Protein AF-A0A286TWX8-F1 (afdb_monomer)

Solvent-accessible surface area (backbone atoms only — not comparable to full-atom values): 9015 Å² total; per-residue (Å²): 111,67,69,62,52,49,56,39,48,75,73,70,46,86,42,77,45,70,42,40,63,87,79,59,63,75,88,72,56,69,87,83,50,74,38,77,47,78,31,89,33,70,66,54,28,54,51,50,51,57,72,76,42,76,55,46,77,43,61,89,66,58,69,68,49,57,51,54,50,52,50,52,51,48,37,41,70,72,56,78,46,68,58,46,38,31,40,46,31,50,94,60,69,44,54,68,57,51,54,50,51,55,48,35,34,73,72,64,78,36,56,66,80,64,58,70,54,55,44,73,33,62,46,70,68,64,42,49,55,50,49,77,70,55,72,63,74,91,60,81,86,79,78,80,90,82,80,126

Organism: NCBI:txid1284222

Structure (mmCIF, N/CA/C/O backbone):
data_AF-A0A286TWX8-F1
#
_entry.id   AF-A0A286TWX8-F1
#
loop_
_atom_site.group_PDB
_atom_site.id
_atom_site.type_symbol
_atom_site.label_atom_id
_atom_site.label_alt_id
_atom_site.label_comp_id
_atom_site.label_asym_id
_atom_site.label_entity_id
_atom_site.label_seq_id
_atom_site.pdbx_PDB_ins_code
_atom_site.Cartn_x
_atom_site.Cartn_y
_atom_site.Cartn_z
_atom_site.occupancy
_atom_site.B_iso_or_equiv
_atom_site.auth_seq_id
_atom_site.auth_comp_id
_atom_site.auth_asym_id
_atom_site.auth_atom_id
_atom_site.pdbx_PDB_model_num
ATOM 1 N N . MET A 1 1 ? -10.955 5.864 3.531 1.00 83.62 1 MET A N 1
ATOM 2 C CA . MET A 1 1 ? -10.675 5.072 4.751 1.00 83.62 1 MET A CA 1
ATOM 3 C C . MET A 1 1 ? -11.958 4.509 5.351 1.00 83.62 1 MET A C 1
ATOM 5 O O . MET A 1 1 ? -12.082 3.297 5.342 1.00 83.62 1 MET A O 1
ATOM 9 N N . GLY A 1 2 ? -12.912 5.340 5.802 1.00 89.19 2 GLY A N 1
ATOM 10 C CA . GLY A 1 2 ? -14.172 4.864 6.404 1.00 89.19 2 GLY A CA 1
ATOM 11 C C . GLY A 1 2 ? -14.984 3.912 5.518 1.00 89.19 2 GLY A C 1
ATOM 12 O O . GLY A 1 2 ? -15.341 2.842 5.979 1.00 89.19 2 GLY A O 1
ATOM 13 N N . GLU A 1 3 ? -15.165 4.243 4.235 1.00 92.38 3 GLU A N 1
ATOM 14 C CA . GLU A 1 3 ? -15.907 3.397 3.278 1.00 92.38 3 GLU A CA 1
ATOM 15 C C . GLU A 1 3 ? -15.396 1.950 3.208 1.00 92.38 3 GLU A C 1
ATOM 17 O O . GLU A 1 3 ? -16.177 1.012 3.289 1.00 92.38 3 GLU A O 1
ATOM 22 N N . LEU A 1 4 ? -14.073 1.755 3.117 1.00 93.44 4 LEU A N 1
ATOM 23 C CA . LEU A 1 4 ? -13.484 0.414 3.060 1.00 93.44 4 LEU A CA 1
ATOM 24 C C . LEU A 1 4 ? -13.685 -0.344 4.379 1.00 93.44 4 LEU A C 1
ATOM 26 O O . LEU A 1 4 ? -13.991 -1.529 4.359 1.00 93.44 4 LEU A O 1
ATOM 30 N N . ALA A 1 5 ? -13.525 0.336 5.518 1.00 93.56 5 ALA A N 1
ATOM 31 C CA . ALA A 1 5 ? -13.741 -0.279 6.824 1.00 93.56 5 ALA A CA 1
ATOM 32 C C . ALA A 1 5 ? -15.207 -0.703 7.012 1.00 93.56 5 ALA A C 1
ATOM 34 O O . ALA A 1 5 ? -15.452 -1.832 7.424 1.00 93.56 5 ALA A O 1
ATOM 35 N N . ASN A 1 6 ? -16.159 0.163 6.649 1.00 93.00 6 ASN A N 1
ATOM 36 C CA . ASN A 1 6 ? -17.591 -0.137 6.694 1.00 93.00 6 ASN A CA 1
ATOM 37 C C . ASN A 1 6 ? -17.929 -1.348 5.826 1.00 93.00 6 ASN A C 1
ATOM 39 O O . ASN A 1 6 ? -18.515 -2.294 6.333 1.00 93.00 6 ASN A O 1
ATOM 43 N N . ALA A 1 7 ? -17.498 -1.351 4.560 1.00 95.38 7 ALA A N 1
ATOM 44 C CA . ALA A 1 7 ? -17.790 -2.443 3.636 1.00 95.38 7 ALA A CA 1
ATOM 45 C C . ALA A 1 7 ? -17.265 -3.795 4.151 1.00 95.38 7 ALA A C 1
ATOM 47 O O . ALA A 1 7 ? -17.953 -4.805 4.051 1.00 95.38 7 ALA A O 1
ATOM 48 N N . ILE A 1 8 ? -16.070 -3.822 4.757 1.00 95.56 8 ILE A N 1
ATOM 49 C CA . ILE A 1 8 ? -15.529 -5.048 5.363 1.00 95.56 8 ILE A CA 1
ATOM 50 C C . ILE A 1 8 ? -16.394 -5.502 6.546 1.00 95.56 8 ILE A C 1
ATOM 52 O O . ILE A 1 8 ? -16.695 -6.687 6.653 1.00 95.56 8 ILE A O 1
ATOM 56 N N . LEU A 1 9 ? -16.788 -4.582 7.432 1.00 94.50 9 LEU A N 1
ATOM 57 C CA . LEU A 1 9 ? -17.604 -4.899 8.610 1.00 94.50 9 LEU A CA 1
ATOM 58 C C . LEU A 1 9 ? -19.024 -5.348 8.232 1.00 94.50 9 LEU A C 1
ATOM 60 O O . LEU A 1 9 ? -19.557 -6.266 8.853 1.00 94.50 9 LEU A O 1
ATOM 64 N N . GLU A 1 10 ? -19.628 -4.727 7.217 1.00 95.88 10 GLU A N 1
ATOM 65 C CA . GLU A 1 10 ? -20.956 -5.074 6.690 1.00 95.88 10 GLU A CA 1
ATOM 66 C C . GLU A 1 10 ? -20.991 -6.498 6.118 1.00 95.88 10 GLU A C 1
ATOM 68 O O . GLU A 1 10 ? -21.965 -7.219 6.328 1.00 95.88 10 GLU A O 1
ATOM 73 N N . GLU A 1 11 ? -19.895 -6.938 5.497 1.00 96.69 11 GLU A N 1
ATOM 74 C CA . GLU A 1 11 ? -19.707 -8.314 5.013 1.00 96.69 11 GLU A CA 1
ATOM 75 C C . GLU A 1 11 ? -19.223 -9.286 6.115 1.00 96.69 11 GLU A C 1
ATOM 77 O O . GLU A 1 11 ? -18.878 -10.438 5.844 1.00 96.69 11 GLU A O 1
ATOM 82 N N . GLY A 1 12 ? -19.185 -8.849 7.381 1.00 96.19 12 GLY A N 1
ATOM 83 C CA . GLY A 1 12 ? -18.803 -9.676 8.534 1.00 96.19 12 GLY A CA 1
ATOM 84 C C . GLY A 1 12 ? -17.298 -9.931 8.678 1.00 96.19 12 GLY A C 1
ATOM 85 O O . GLY A 1 12 ? -16.890 -10.808 9.444 1.00 96.19 12 GLY A O 1
ATOM 86 N N . GLY A 1 13 ? -16.467 -9.185 7.950 1.00 96.00 13 GLY A N 1
ATOM 87 C CA . GLY A 1 13 ? -15.014 -9.208 8.077 1.00 96.00 13 GLY A CA 1
ATOM 88 C C . GLY A 1 13 ? -14.507 -8.453 9.310 1.00 96.00 13 GLY A C 1
ATOM 89 O O . GLY A 1 13 ? -15.235 -7.716 9.974 1.00 96.00 13 GLY A O 1
ATOM 90 N N . ASN A 1 14 ? -13.216 -8.620 9.608 1.00 96.75 14 ASN A N 1
ATOM 91 C CA . ASN A 1 14 ? -12.564 -7.956 10.737 1.00 96.75 14 ASN A CA 1
ATOM 92 C C . ASN A 1 14 ? -11.710 -6.773 10.271 1.00 96.75 14 ASN A C 1
ATOM 94 O O . ASN A 1 14 ? -10.966 -6.890 9.297 1.00 96.75 14 ASN A O 1
ATOM 98 N N . VAL A 1 15 ? -11.755 -5.663 11.010 1.00 96.56 15 VAL A N 1
ATOM 99 C CA . VAL A 1 15 ? -10.949 -4.467 10.729 1.00 96.56 15 VAL A CA 1
ATOM 100 C C . VAL A 1 15 ? -10.170 -4.045 11.970 1.00 96.56 15 VAL A C 1
ATOM 102 O O . VAL A 1 15 ? -10.753 -3.732 13.010 1.00 96.56 15 VAL A O 1
ATOM 105 N N . ILE A 1 16 ? -8.844 -3.990 11.834 1.00 96.38 16 ILE A N 1
ATOM 106 C CA . ILE A 1 16 ? -7.930 -3.462 12.851 1.00 96.38 16 ILE A CA 1
ATOM 107 C C . ILE A 1 16 ? -7.476 -2.065 12.418 1.00 96.38 16 ILE A C 1
ATOM 109 O O . ILE A 1 16 ? -6.779 -1.910 11.415 1.00 96.38 16 ILE A O 1
ATOM 113 N N . GLY A 1 17 ? -7.854 -1.036 13.173 1.00 94.00 17 GLY A N 1
ATOM 114 C CA . GLY A 1 17 ? -7.349 0.324 12.990 1.00 94.00 17 GLY A CA 1
ATOM 115 C C . GLY A 1 17 ? -6.100 0.583 13.830 1.00 94.00 17 GLY A C 1
ATOM 116 O O . GLY A 1 17 ? -6.026 0.155 14.978 1.00 94.00 17 GLY A O 1
ATOM 117 N N . VAL A 1 18 ? -5.137 1.339 13.298 1.00 94.38 18 VAL A N 1
ATOM 118 C CA . VAL A 1 18 ? -3.972 1.829 14.055 1.00 94.38 18 VAL A CA 1
ATOM 119 C C . VAL A 1 18 ? -3.891 3.348 13.938 1.00 94.38 18 VAL A C 1
ATOM 121 O O . VAL A 1 18 ? -3.885 3.887 12.826 1.00 94.38 18 VAL A O 1
ATOM 124 N N . ILE A 1 19 ? -3.821 4.049 15.072 1.00 91.94 19 ILE A N 1
ATOM 125 C CA . ILE A 1 19 ? -3.887 5.515 15.123 1.00 91.94 19 ILE A CA 1
ATOM 126 C C . ILE A 1 19 ? -2.875 6.106 16.118 1.00 91.94 19 ILE A C 1
ATOM 128 O O . ILE A 1 19 ? -2.684 5.546 17.197 1.00 91.94 19 ILE A O 1
ATOM 132 N N . PRO A 1 20 ? -2.218 7.243 15.817 1.00 91.12 20 PRO A N 1
ATOM 133 C CA . PRO A 1 20 ? -1.378 7.927 16.788 1.00 91.12 20 PRO A CA 1
ATOM 134 C C . PRO A 1 20 ? -2.242 8.684 17.799 1.00 91.12 20 PRO A C 1
ATOM 136 O O . PRO A 1 20 ? -3.231 9.332 17.438 1.00 91.12 20 PRO A O 1
ATOM 139 N N . LYS A 1 21 ? -1.826 8.674 19.062 1.00 86.44 21 LYS A N 1
ATOM 140 C CA . LYS A 1 21 ? -2.459 9.445 20.133 1.00 86.44 21 LYS A CA 1
ATOM 141 C C . LYS A 1 21 ? -2.423 10.939 19.813 1.00 86.44 21 LYS A C 1
ATOM 143 O O . LYS A 1 21 ? -1.385 11.490 19.465 1.00 86.44 21 LYS A O 1
ATOM 148 N N . GLY A 1 22 ? -3.569 11.602 19.961 1.00 75.12 22 GLY A N 1
ATOM 149 C CA . GLY A 1 22 ? -3.679 13.064 19.910 1.00 75.12 22 GLY A CA 1
ATOM 150 C C . GLY A 1 22 ? -3.574 13.712 18.525 1.00 75.12 22 GLY A C 1
ATOM 151 O O . GLY A 1 22 ? -3.775 14.920 18.434 1.00 75.12 22 GLY A O 1
ATOM 152 N N . LEU A 1 23 ? -3.305 12.955 17.454 1.00 67.44 23 LEU A N 1
ATOM 153 C CA . LEU A 1 23 ? -3.202 13.516 16.098 1.00 67.44 23 LEU A CA 1
ATOM 154 C C . LEU A 1 23 ? -4.569 13.681 15.412 1.00 67.44 23 LEU A C 1
ATOM 156 O O . LEU A 1 23 ? -4.736 14.526 14.537 1.00 67.44 23 LEU A O 1
ATOM 160 N N . PHE A 1 24 ? -5.560 12.896 15.833 1.00 65.94 24 PHE A N 1
ATOM 161 C CA . PHE A 1 24 ? -6.915 12.924 15.294 1.00 65.94 24 PHE A CA 1
ATOM 162 C C . PHE A 1 24 ? -7.915 13.163 16.428 1.00 65.94 24 PHE A C 1
ATOM 164 O O . PHE A 1 24 ? -7.769 12.618 17.525 1.00 65.94 24 PHE A O 1
ATOM 171 N N . LYS A 1 25 ? -8.948 13.981 16.182 1.00 58.69 25 LYS A N 1
ATOM 172 C CA . LYS A 1 25 ? -10.079 14.093 17.116 1.00 58.69 25 LYS A CA 1
ATOM 173 C C . LYS A 1 25 ? -10.715 12.708 17.271 1.00 58.69 25 LYS A C 1
ATOM 175 O O . LYS A 1 25 ? -10.884 12.012 16.275 1.00 58.69 25 LYS A O 1
ATOM 180 N N . ARG A 1 26 ? -11.109 12.331 18.496 1.00 52.25 26 ARG A N 1
ATOM 181 C CA . ARG A 1 26 ? -11.777 11.044 18.799 1.00 52.25 26 ARG A CA 1
ATOM 182 C C . ARG A 1 26 ? -12.976 10.742 17.888 1.00 52.25 26 ARG A C 1
ATOM 184 O O . ARG A 1 26 ? -13.249 9.582 17.635 1.00 52.25 26 ARG A O 1
ATOM 191 N N . GLU A 1 27 ? -13.634 11.768 17.350 1.00 47.31 27 GLU A N 1
ATOM 192 C CA . GLU A 1 27 ? -14.748 11.661 16.391 1.00 47.31 27 GLU A CA 1
ATOM 193 C C . GLU A 1 27 ? -14.350 11.076 15.017 1.00 47.31 27 GLU A C 1
ATOM 195 O O . GLU A 1 27 ? -15.221 10.663 14.261 1.00 47.31 27 GLU A O 1
ATOM 200 N N . VAL A 1 28 ? -13.052 11.013 14.689 1.00 56.03 28 VAL A N 1
ATOM 201 C CA . VAL A 1 28 ? -12.520 10.387 13.459 1.00 56.03 28 VAL A CA 1
ATOM 202 C C . VAL A 1 28 ? -12.214 8.896 13.662 1.00 56.03 28 VAL A C 1
ATOM 204 O O . VAL A 1 28 ? -12.046 8.158 12.690 1.00 56.03 28 VAL A O 1
ATOM 207 N N . ALA A 1 29 ? -12.151 8.423 14.912 1.00 58.50 29 ALA A N 1
ATOM 208 C CA . ALA A 1 29 ? -11.990 7.005 15.189 1.00 58.50 29 ALA A CA 1
ATOM 209 C C . ALA A 1 29 ? -13.294 6.287 14.831 1.00 58.50 29 ALA A C 1
ATOM 211 O O . ALA A 1 29 ? -14.351 6.551 15.402 1.00 58.50 29 ALA A O 1
ATOM 212 N N . HIS A 1 30 ? -13.222 5.394 13.849 1.00 66.62 30 HIS A N 1
ATOM 213 C CA . HIS A 1 30 ? -14.373 4.630 13.409 1.00 66.62 30 HIS A CA 1
ATOM 214 C C . HIS A 1 30 ? -14.819 3.686 14.541 1.00 66.62 30 HIS A C 1
ATOM 216 O O . HIS A 1 30 ? -14.170 2.686 14.827 1.00 66.62 30 HIS A O 1
ATOM 222 N N . ALA A 1 31 ? -15.902 4.041 15.239 1.00 66.19 31 ALA A N 1
ATOM 223 C CA . ALA A 1 31 ? -16.332 3.361 16.465 1.00 66.19 31 ALA A CA 1
ATOM 224 C C . ALA A 1 31 ? -16.815 1.910 16.251 1.00 66.19 31 ALA A C 1
ATOM 226 O O . ALA A 1 31 ? -17.004 1.191 17.226 1.00 66.19 31 ALA A O 1
ATOM 227 N N . GLY A 1 32 ? -17.012 1.489 14.996 1.00 81.06 32 GLY A N 1
ATOM 228 C CA . GLY A 1 32 ? -17.432 0.136 14.623 1.00 81.06 32 GLY A CA 1
ATOM 229 C C . GLY A 1 32 ? -16.291 -0.846 14.345 1.00 81.06 32 GLY A C 1
ATOM 230 O O . GLY A 1 32 ? -16.567 -1.984 13.987 1.00 81.06 32 GLY A O 1
ATOM 231 N N . LEU A 1 33 ? -15.025 -0.432 14.479 1.00 88.56 33 LEU A N 1
ATOM 232 C CA . LEU A 1 33 ? -13.880 -1.310 14.217 1.00 88.56 33 LEU A CA 1
ATOM 233 C C . LEU A 1 33 ? -13.856 -2.521 15.157 1.00 88.56 33 LEU A C 1
ATOM 235 O O . LEU A 1 33 ? -14.148 -2.400 16.346 1.00 88.56 33 LEU A O 1
ATOM 239 N N . THR A 1 34 ? -13.410 -3.667 14.636 1.00 92.75 34 THR A N 1
ATOM 240 C CA . THR A 1 34 ? -13.169 -4.882 15.430 1.00 92.75 34 THR A CA 1
ATOM 241 C C . THR A 1 34 ? -12.115 -4.637 16.505 1.00 92.75 34 THR A C 1
ATOM 243 O O . THR A 1 34 ? -12.256 -5.084 17.641 1.00 92.75 34 THR A O 1
ATOM 246 N N . GLU A 1 35 ? -11.054 -3.911 16.148 1.00 93.75 35 GLU A N 1
ATOM 247 C CA . GLU A 1 35 ? -9.993 -3.514 17.065 1.00 93.75 35 GLU A CA 1
ATOM 248 C C . GLU A 1 35 ? -9.450 -2.129 16.681 1.00 93.75 35 GLU A C 1
ATOM 250 O O . GLU A 1 35 ? -9.306 -1.805 15.501 1.00 93.75 35 GLU A O 1
ATOM 255 N N . LEU A 1 36 ? -9.103 -1.311 17.677 1.00 92.19 36 LEU A N 1
ATOM 256 C CA . LEU A 1 36 ? -8.408 -0.040 17.483 1.00 92.19 36 LEU A CA 1
ATOM 257 C C . LEU A 1 36 ? -7.169 0.020 18.382 1.00 92.19 36 LEU A C 1
ATOM 259 O O . LEU A 1 36 ? -7.280 -0.019 19.607 1.00 92.19 36 LEU A O 1
ATOM 263 N N . ARG A 1 37 ? -5.988 0.152 17.773 1.00 93.44 37 ARG A N 1
ATOM 264 C CA . ARG A 1 37 ? -4.698 0.261 18.466 1.00 93.44 37 ARG A CA 1
ATOM 265 C C . ARG A 1 37 ? -4.187 1.696 18.445 1.00 93.44 37 ARG A C 1
ATOM 267 O O . ARG A 1 37 ? -3.919 2.259 17.384 1.00 93.44 37 ARG A O 1
ATOM 274 N N . GLU A 1 38 ? -4.009 2.275 19.627 1.00 92.81 38 GLU A N 1
ATOM 275 C CA . GLU A 1 38 ? -3.424 3.606 19.7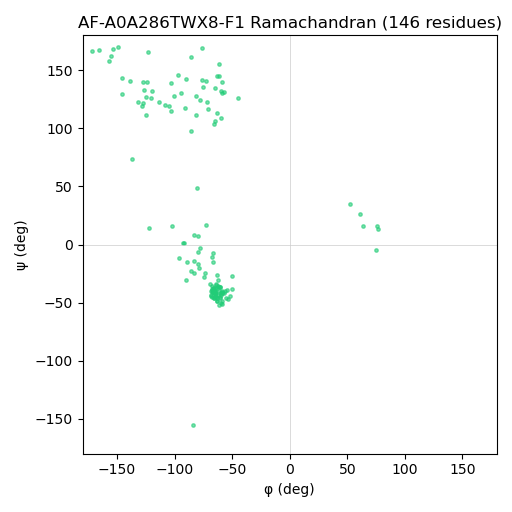91 1.00 92.81 38 GLU A CA 1
ATOM 276 C C . GLU A 1 38 ? -1.914 3.531 20.053 1.00 92.81 38 GLU A C 1
ATOM 278 O O . GLU A 1 38 ? -1.470 2.836 20.968 1.00 92.81 38 GLU A O 1
ATOM 283 N N . VAL A 1 39 ? -1.127 4.308 19.309 1.00 94.81 39 VAL A N 1
ATOM 284 C CA . VAL A 1 39 ? 0.344 4.356 19.413 1.00 94.81 39 VAL A CA 1
ATOM 285 C C . VAL A 1 39 ? 0.859 5.768 19.701 1.00 94.81 39 VAL A C 1
ATOM 287 O O . VAL A 1 39 ? 0.120 6.746 19.595 1.00 94.81 39 VAL A O 1
ATOM 290 N N . GLY A 1 40 ? 2.121 5.903 20.102 1.00 94.88 40 GLY A N 1
ATOM 291 C CA . GLY A 1 40 ? 2.720 7.176 20.505 1.00 94.88 40 GLY A CA 1
ATOM 292 C C . GLY A 1 40 ? 3.136 8.086 19.347 1.00 94.88 40 GLY A C 1
ATOM 293 O O . GLY A 1 40 ? 3.287 9.289 19.553 1.00 94.88 40 GLY A O 1
ATOM 294 N N . SER A 1 41 ? 3.315 7.555 18.133 1.00 93.81 41 SER A N 1
ATOM 295 C CA . SER A 1 41 ? 3.801 8.337 16.988 1.00 93.81 41 SER A CA 1
ATOM 296 C C . SER A 1 41 ? 3.341 7.796 15.628 1.00 93.81 41 SER A C 1
ATOM 298 O O . SER A 1 41 ? 2.843 6.677 15.513 1.00 93.81 41 SER A O 1
ATOM 300 N N . MET A 1 42 ? 3.543 8.585 14.566 1.00 93.81 42 MET A N 1
ATOM 301 C CA . MET A 1 42 ? 3.318 8.132 13.184 1.00 93.81 42 MET A CA 1
ATOM 302 C C . MET A 1 42 ? 4.255 6.989 12.775 1.00 93.81 42 MET A C 1
ATOM 304 O O . MET A 1 42 ? 3.834 6.092 12.054 1.00 93.81 42 MET A O 1
ATOM 308 N N . HIS A 1 43 ? 5.501 6.990 13.256 1.00 95.06 43 HIS A N 1
ATOM 309 C CA . HIS A 1 43 ? 6.461 5.920 12.969 1.00 95.06 43 HIS A CA 1
ATOM 310 C C . HIS A 1 43 ? 6.012 4.597 13.595 1.00 95.06 43 HIS A C 1
ATOM 312 O O . HIS A 1 43 ? 5.967 3.578 12.912 1.00 95.06 43 HIS A O 1
ATOM 318 N N . GLU A 1 44 ? 5.595 4.627 14.864 1.00 96.50 44 GLU A N 1
ATOM 319 C CA . GLU A 1 44 ? 5.030 3.451 15.537 1.00 96.50 44 GLU A CA 1
ATOM 320 C C . GLU A 1 44 ? 3.761 2.956 14.838 1.00 96.50 44 GLU A C 1
ATOM 322 O O . GLU A 1 44 ? 3.558 1.750 14.727 1.00 96.50 44 GLU A O 1
ATOM 327 N N . ARG A 1 45 ? 2.931 3.870 14.314 1.00 96.06 45 ARG A N 1
ATOM 328 C CA . ARG A 1 45 ? 1.725 3.503 13.558 1.00 96.06 45 ARG A CA 1
ATOM 329 C C . ARG A 1 45 ? 2.085 2.701 12.315 1.00 96.06 45 ARG A C 1
ATOM 331 O O . ARG A 1 45 ? 1.532 1.624 12.120 1.00 96.06 45 ARG A O 1
ATOM 338 N N . LYS A 1 46 ? 3.003 3.217 11.496 1.00 96.50 46 LYS A N 1
ATOM 339 C CA . LYS A 1 46 ? 3.420 2.565 10.247 1.00 96.50 46 LYS A CA 1
ATOM 340 C C . LYS A 1 46 ? 4.122 1.233 10.524 1.00 96.50 46 LYS A C 1
ATOM 342 O O . LYS A 1 46 ? 3.788 0.240 9.887 1.00 96.50 46 LYS A O 1
ATOM 347 N N . SER A 1 47 ? 4.988 1.178 11.542 1.00 97.06 47 SER A N 1
ATOM 348 C CA . SER A 1 47 ? 5.633 -0.070 11.981 1.00 97.06 47 SER A CA 1
ATOM 349 C C . SER A 1 47 ? 4.611 -1.121 12.413 1.00 97.06 47 SER A C 1
ATOM 351 O O . SER A 1 47 ? 4.642 -2.241 11.918 1.00 97.06 47 SER A O 1
ATOM 353 N N . LEU A 1 48 ? 3.659 -0.761 13.281 1.00 98.00 48 LEU A N 1
ATOM 354 C CA . LEU A 1 48 ? 2.652 -1.705 13.765 1.00 98.00 48 LEU A CA 1
ATOM 355 C C . LEU A 1 48 ? 1.712 -2.169 12.644 1.00 98.00 48 LEU A C 1
ATOM 357 O O . LEU A 1 48 ? 1.371 -3.347 12.584 1.00 98.00 48 LEU A O 1
ATOM 361 N N . MET A 1 49 ? 1.315 -1.274 11.732 1.00 98.00 49 MET A N 1
ATOM 362 C CA . MET A 1 49 ? 0.566 -1.663 10.532 1.00 98.00 49 MET A CA 1
ATOM 363 C C . MET A 1 49 ? 1.359 -2.661 9.684 1.00 98.00 49 MET A C 1
ATOM 365 O O . MET A 1 49 ? 0.791 -3.647 9.216 1.00 98.00 49 MET A O 1
ATOM 369 N N . ALA A 1 50 ? 2.665 -2.446 9.518 1.00 97.62 50 ALA A N 1
ATOM 370 C CA . ALA A 1 50 ? 3.523 -3.357 8.776 1.00 97.62 50 ALA A CA 1
ATOM 371 C C . ALA A 1 50 ? 3.676 -4.724 9.446 1.00 97.62 50 ALA A C 1
ATOM 373 O O . ALA A 1 50 ? 3.689 -5.736 8.744 1.00 97.62 50 ALA A O 1
ATOM 374 N N . ASP A 1 51 ? 3.746 -4.772 10.775 1.00 97.69 51 ASP A N 1
ATOM 375 C CA . ASP A 1 51 ? 3.834 -6.020 11.536 1.00 97.69 51 ASP A CA 1
ATOM 376 C C . ASP A 1 51 ? 2.545 -6.845 11.435 1.00 97.69 51 ASP A C 1
ATOM 378 O O . ASP A 1 51 ? 2.610 -8.065 11.291 1.00 97.69 51 ASP A O 1
ATOM 382 N N . LEU A 1 52 ? 1.385 -6.181 11.449 1.00 97.94 52 LEU A N 1
ATOM 383 C CA . LE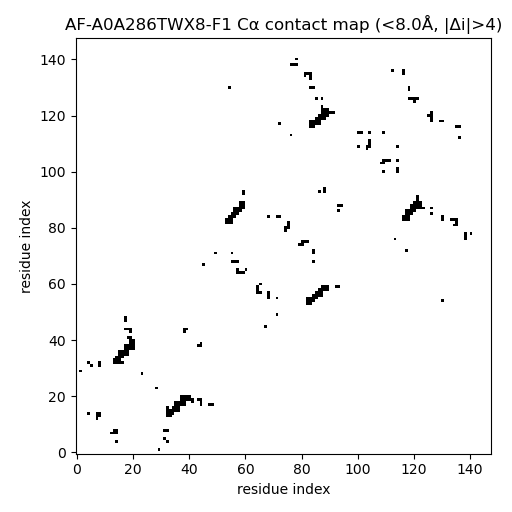U A 1 52 ? 0.064 -6.820 11.400 1.00 97.94 52 LEU A CA 1
ATOM 384 C C . LEU A 1 52 ? -0.383 -7.268 10.006 1.00 97.94 52 LEU A C 1
ATOM 386 O O . LEU A 1 52 ? -1.331 -8.040 9.900 1.00 97.94 52 LEU A O 1
ATOM 390 N N . SER A 1 53 ? 0.246 -6.757 8.950 1.00 98.00 53 SER A N 1
ATOM 391 C CA . SER A 1 53 ? -0.195 -6.987 7.570 1.00 98.00 53 SER A CA 1
ATOM 392 C C . SER A 1 53 ? 0.586 -8.114 6.907 1.00 98.00 53 SER A C 1
ATOM 394 O O . SER A 1 53 ? 1.792 -8.211 7.105 1.00 98.00 53 SER A O 1
ATOM 396 N N . ASP A 1 54 ? -0.048 -8.891 6.031 1.00 97.75 54 ASP A N 1
ATOM 397 C CA . ASP A 1 54 ? 0.643 -9.856 5.155 1.00 97.75 54 ASP A CA 1
ATOM 398 C C . ASP A 1 54 ? 0.937 -9.296 3.755 1.00 97.75 54 ASP A C 1
ATOM 400 O O . ASP A 1 54 ? 1.737 -9.858 3.011 1.00 97.75 54 ASP A O 1
ATOM 404 N N . GLY A 1 55 ? 0.352 -8.146 3.416 1.00 97.81 55 GLY A N 1
ATOM 405 C CA . GLY A 1 55 ? 0.550 -7.424 2.164 1.00 97.81 55 GLY A CA 1
ATOM 406 C C . GLY A 1 55 ? 0.016 -5.997 2.262 1.00 97.81 55 GLY A C 1
ATOM 407 O O . GLY A 1 55 ? -0.697 -5.656 3.206 1.00 97.81 55 GLY A O 1
ATOM 408 N N . PHE A 1 56 ? 0.370 -5.158 1.290 1.00 98.44 56 PHE A N 1
ATOM 409 C CA . PHE A 1 56 ? 0.065 -3.726 1.316 1.00 98.44 56 PHE A CA 1
ATOM 410 C C . PHE A 1 56 ? -0.546 -3.263 -0.002 1.00 98.44 56 PHE A C 1
ATOM 412 O O . PHE A 1 56 ? 0.083 -3.400 -1.048 1.00 98.44 56 PHE A O 1
ATOM 419 N N . ILE A 1 57 ? -1.742 -2.675 0.041 1.00 98.38 57 ILE A N 1
ATOM 420 C CA . ILE A 1 57 ? -2.411 -2.112 -1.139 1.00 98.38 57 ILE A CA 1
ATOM 421 C C . ILE A 1 57 ? -2.664 -0.624 -0.912 1.00 98.38 57 ILE A C 1
ATOM 423 O O . ILE A 1 57 ? -3.308 -0.238 0.064 1.00 98.38 57 ILE A O 1
ATOM 427 N N . ALA A 1 58 ? -2.203 0.208 -1.844 1.00 98.25 58 ALA A N 1
ATOM 428 C CA . ALA A 1 58 ? -2.595 1.606 -1.921 1.00 98.25 58 ALA A CA 1
ATOM 429 C C . ALA A 1 58 ? -3.826 1.762 -2.825 1.00 98.25 58 ALA A C 1
ATOM 431 O O . ALA A 1 58 ? -3.786 1.457 -4.020 1.00 98.25 58 ALA A O 1
ATOM 432 N N . LEU A 1 59 ? -4.921 2.243 -2.238 1.00 98.06 59 LEU A N 1
ATOM 433 C CA . LEU A 1 59 ? -6.078 2.771 -2.964 1.00 98.06 59 LEU A CA 1
ATOM 434 C C . LEU A 1 59 ? -5.845 4.256 -3.290 1.00 98.06 59 LEU A C 1
ATOM 436 O O . LEU A 1 59 ? -5.051 4.890 -2.595 1.00 98.06 59 LEU A O 1
ATOM 440 N N . PRO A 1 60 ? -6.577 4.846 -4.258 1.00 97.69 60 PRO A N 1
ATOM 441 C CA . PRO A 1 60 ? -6.497 6.276 -4.554 1.00 97.69 60 PRO A CA 1
ATOM 442 C C . PRO A 1 60 ? -6.517 7.159 -3.297 1.00 97.69 60 PRO A C 1
ATOM 444 O O . PRO A 1 60 ? -7.418 7.064 -2.459 1.00 97.69 60 PRO A O 1
ATOM 447 N N . GLY A 1 61 ? -5.514 8.027 -3.163 1.00 95.94 61 GLY A N 1
ATOM 448 C CA . GLY A 1 61 ? -5.272 8.800 -1.949 1.00 95.94 61 GLY A CA 1
ATOM 449 C C . GLY A 1 61 ? -4.194 9.868 -2.127 1.00 95.94 61 GLY A C 1
ATOM 450 O O . GLY A 1 61 ? -3.473 9.890 -3.119 1.00 95.94 61 GLY A O 1
ATOM 451 N N . GLY A 1 62 ? -4.104 10.788 -1.165 1.00 95.25 62 GLY A N 1
ATOM 452 C CA . GLY A 1 62 ? -3.181 11.927 -1.219 1.00 95.25 62 GLY A CA 1
ATOM 453 C C . GLY A 1 62 ? -1.763 11.609 -0.732 1.00 95.25 62 GLY A C 1
ATOM 454 O O . GLY A 1 62 ? -1.329 10.460 -0.704 1.00 95.25 62 GLY A O 1
ATOM 455 N N . PHE A 1 63 ? -1.049 12.646 -0.278 1.00 96.25 63 PHE A N 1
ATOM 456 C CA . PHE A 1 63 ? 0.348 12.530 0.157 1.00 96.25 63 PHE A CA 1
ATOM 457 C C . PHE A 1 63 ? 0.591 11.471 1.232 1.00 96.25 63 PHE A C 1
ATOM 459 O O . PHE A 1 63 ? 1.592 10.777 1.146 1.00 96.25 63 PHE A O 1
ATOM 466 N N . GLY A 1 64 ? -0.314 11.313 2.204 1.00 95.38 64 GLY A N 1
ATOM 467 C CA . GLY A 1 64 ? -0.165 10.287 3.242 1.00 95.38 64 GLY A CA 1
ATOM 468 C C . GLY A 1 64 ? -0.131 8.871 2.663 1.00 95.38 64 GLY A C 1
ATOM 469 O O . GLY A 1 64 ? 0.766 8.104 2.974 1.00 95.38 64 GLY A O 1
ATOM 470 N N . THR A 1 65 ? -1.043 8.557 1.741 1.00 96.88 65 THR A N 1
ATOM 471 C CA . THR A 1 65 ? -1.084 7.249 1.070 1.00 96.88 65 THR A CA 1
ATOM 472 C C . THR A 1 65 ? 0.155 7.007 0.212 1.00 96.88 65 THR A C 1
ATOM 474 O O . THR A 1 65 ? 0.694 5.904 0.202 1.00 96.88 65 THR A O 1
ATOM 477 N N . ILE A 1 66 ? 0.610 8.040 -0.504 1.00 96.88 66 ILE A N 1
ATOM 478 C CA . ILE A 1 66 ? 1.814 7.970 -1.341 1.00 96.88 66 ILE A CA 1
ATOM 479 C C . ILE A 1 66 ? 3.066 7.763 -0.474 1.00 96.88 66 ILE A C 1
ATOM 481 O O . ILE A 1 66 ? 3.931 6.964 -0.819 1.00 96.88 66 ILE A O 1
ATOM 485 N N . GLU A 1 67 ? 3.160 8.456 0.658 1.00 97.44 67 GLU A N 1
ATOM 486 C CA . GLU A 1 67 ? 4.264 8.312 1.608 1.00 97.44 67 GLU A CA 1
ATOM 487 C C . GLU A 1 67 ? 4.318 6.902 2.207 1.00 97.44 67 GLU A C 1
ATOM 489 O O . GLU A 1 67 ? 5.365 6.257 2.141 1.00 97.44 67 GLU A O 1
ATOM 494 N N . GLU A 1 68 ? 3.183 6.391 2.691 1.00 97.75 68 GLU A N 1
ATOM 495 C CA . GLU A 1 68 ? 3.088 5.062 3.302 1.00 97.75 68 GLU A CA 1
ATOM 496 C C . GLU A 1 68 ? 3.475 3.946 2.316 1.00 97.75 68 GLU A C 1
ATOM 498 O O . GLU A 1 68 ? 4.250 3.051 2.665 1.00 97.75 68 GLU A O 1
ATOM 503 N N . ILE A 1 69 ? 2.987 3.994 1.067 1.00 97.56 69 ILE A N 1
ATOM 504 C CA . ILE A 1 69 ? 3.302 2.940 0.091 1.00 97.56 69 ILE A CA 1
ATOM 505 C C . ILE A 1 69 ? 4.777 2.963 -0.324 1.00 97.56 69 ILE A C 1
ATOM 507 O O . ILE A 1 69 ? 5.396 1.902 -0.428 1.00 97.56 69 ILE A O 1
ATOM 511 N N . PHE A 1 70 ? 5.379 4.144 -0.512 1.00 96.81 70 PHE A N 1
ATOM 512 C CA . PHE A 1 70 ? 6.795 4.233 -0.873 1.00 96.81 70 PHE A CA 1
ATOM 513 C C . PHE A 1 70 ? 7.727 3.815 0.265 1.00 96.81 70 PHE A C 1
ATOM 515 O O . PHE A 1 70 ? 8.774 3.218 -0.005 1.00 96.81 70 PHE A O 1
ATOM 522 N N . GLU A 1 71 ? 7.361 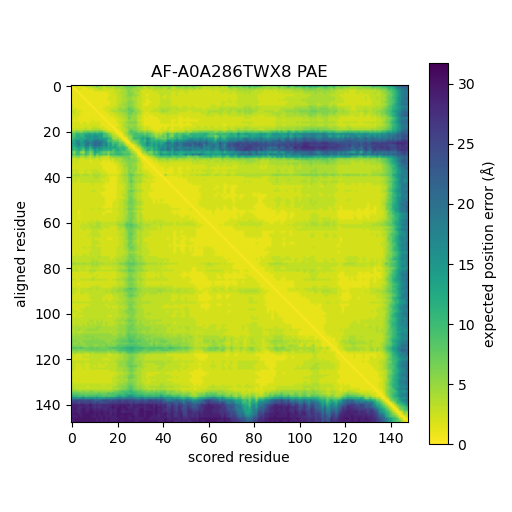4.073 1.521 1.00 97.31 71 GLU A N 1
ATOM 523 C CA . GLU A 1 71 ? 8.143 3.608 2.667 1.00 97.31 71 GLU A CA 1
ATOM 524 C C . GLU A 1 71 ? 8.189 2.076 2.722 1.00 97.31 71 GLU A C 1
ATOM 526 O O . GLU A 1 71 ? 9.274 1.496 2.788 1.00 97.31 71 GLU A O 1
ATOM 531 N N . ILE A 1 72 ? 7.038 1.415 2.591 1.00 96.69 72 ILE A N 1
ATOM 532 C CA . ILE A 1 72 ? 6.960 -0.050 2.593 1.00 96.69 72 ILE A CA 1
ATOM 533 C C . ILE A 1 72 ? 7.681 -0.659 1.378 1.00 96.69 72 ILE A C 1
ATOM 535 O O . ILE A 1 72 ? 8.436 -1.621 1.523 1.00 96.69 72 ILE A O 1
ATOM 539 N N . ILE A 1 73 ? 7.543 -0.081 0.179 1.00 94.81 73 ILE A N 1
ATOM 540 C CA . ILE A 1 73 ? 8.317 -0.532 -0.994 1.00 94.81 73 ILE A CA 1
ATOM 541 C C . ILE A 1 73 ? 9.824 -0.425 -0.719 1.00 94.81 73 ILE A C 1
ATOM 543 O O . ILE A 1 73 ? 10.591 -1.337 -1.043 1.00 94.81 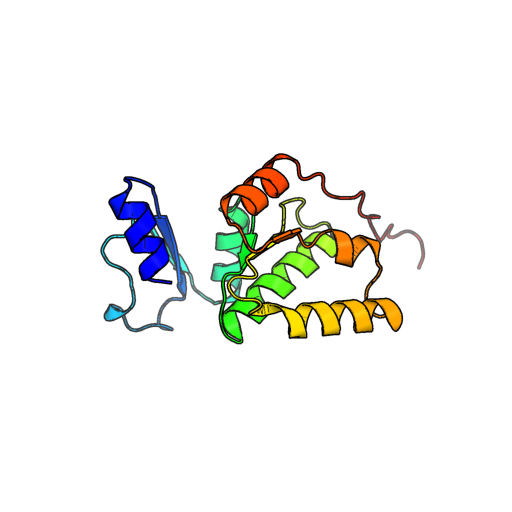73 ILE A O 1
ATOM 547 N N . THR A 1 74 ? 10.254 0.659 -0.072 1.00 94.69 74 THR A N 1
ATOM 548 C CA . THR A 1 74 ? 11.657 0.860 0.304 1.00 94.69 74 THR A CA 1
ATOM 549 C C . THR A 1 74 ? 12.117 -0.184 1.325 1.00 94.69 74 THR A C 1
ATOM 551 O O . THR A 1 74 ? 13.201 -0.748 1.170 1.00 94.69 74 THR A O 1
ATOM 554 N N . TRP A 1 75 ? 11.301 -0.516 2.329 1.00 94.81 75 TRP A N 1
ATOM 555 C CA . TRP A 1 75 ? 11.605 -1.581 3.294 1.00 94.81 75 TRP A CA 1
ATOM 556 C C . TRP A 1 75 ? 11.736 -2.948 2.615 1.00 94.81 75 TRP A C 1
ATOM 558 O O . TRP A 1 75 ? 12.669 -3.698 2.923 1.00 94.81 75 TRP A O 1
ATOM 568 N N . SER A 1 76 ? 10.877 -3.251 1.637 1.00 91.75 76 SER A N 1
ATOM 569 C CA . SER A 1 76 ? 11.017 -4.455 0.811 1.00 91.75 76 SER A CA 1
ATOM 570 C C . SER A 1 76 ? 12.323 -4.449 0.014 1.00 91.75 76 SER A C 1
ATOM 572 O O . SER A 1 76 ? 13.009 -5.471 -0.034 1.00 91.75 76 SER A O 1
ATOM 574 N N . GLN A 1 77 ? 12.696 -3.317 -0.590 1.00 89.94 77 GLN A N 1
ATOM 575 C CA . GLN A 1 77 ? 13.954 -3.171 -1.330 1.00 89.94 77 GLN A CA 1
ATOM 576 C C . GLN A 1 77 ? 15.181 -3.393 -0.431 1.00 89.94 77 GLN A C 1
ATOM 578 O O . GLN A 1 77 ? 16.167 -3.983 -0.880 1.00 89.94 77 GLN A O 1
ATOM 583 N N . LEU A 1 78 ? 15.114 -2.948 0.826 1.00 90.88 78 LEU A N 1
ATOM 584 C CA . LEU A 1 78 ? 16.150 -3.141 1.846 1.00 90.88 78 LEU A CA 1
ATOM 585 C C . LEU A 1 78 ? 16.141 -4.551 2.467 1.00 90.88 78 LEU A C 1
ATOM 587 O O . LEU A 1 78 ? 16.998 -4.858 3.292 1.00 90.88 78 LEU A O 1
ATOM 591 N N . GLY A 1 79 ? 15.197 -5.415 2.081 1.00 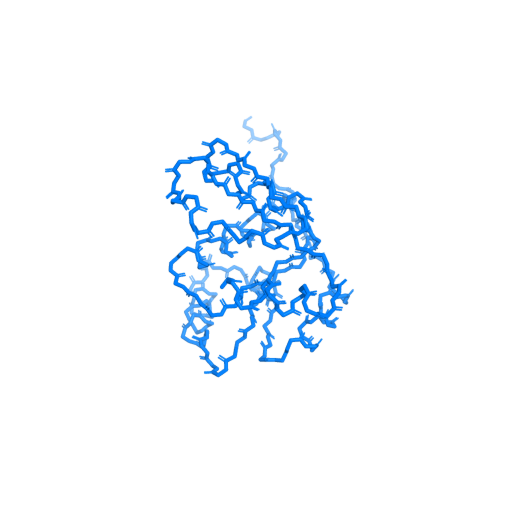90.50 79 GLY A N 1
ATOM 592 C CA . GLY A 1 79 ? 15.081 -6.782 2.594 1.00 90.50 79 GLY A CA 1
ATOM 593 C C . GLY A 1 79 ? 14.500 -6.881 4.008 1.0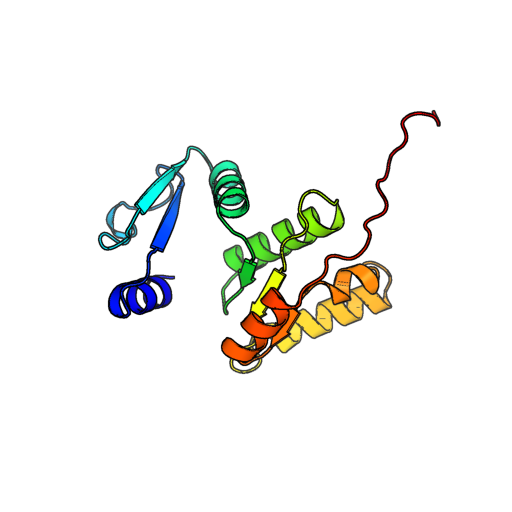0 90.50 79 GLY A C 1
ATOM 594 O O . GLY A 1 79 ? 14.628 -7.928 4.639 1.00 90.50 79 GLY A O 1
ATOM 595 N N . MET A 1 80 ? 13.857 -5.823 4.515 1.00 93.12 80 MET A N 1
ATOM 596 C CA . MET A 1 80 ? 13.245 -5.810 5.852 1.00 93.12 80 MET A CA 1
ATOM 597 C C . MET A 1 80 ? 11.954 -6.640 5.917 1.00 93.12 80 MET A C 1
ATOM 599 O O . MET A 1 80 ? 11.588 -7.133 6.979 1.00 93.12 80 MET A O 1
ATOM 603 N N . HIS A 1 81 ? 11.278 -6.839 4.783 1.00 94.00 81 HIS A N 1
ATOM 604 C CA . HIS A 1 81 ? 10.185 -7.799 4.640 1.00 94.00 81 HIS A CA 1
ATOM 605 C C . HIS A 1 81 ? 10.120 -8.357 3.216 1.00 94.00 81 HIS A C 1
ATOM 607 O O . HIS A 1 81 ? 10.773 -7.869 2.295 1.00 94.00 81 HIS A O 1
ATOM 613 N N . ARG A 1 82 ? 9.294 -9.394 3.038 1.00 94.62 82 ARG A N 1
ATOM 614 C CA . ARG A 1 82 ? 9.061 -10.085 1.756 1.00 94.62 82 ARG A CA 1
ATOM 615 C C . ARG A 1 82 ? 7.588 -10.087 1.320 1.00 94.62 82 ARG A C 1
ATOM 617 O O . ARG A 1 82 ? 7.208 -10.848 0.441 1.00 94.62 82 ARG A O 1
ATOM 624 N N . LYS A 1 83 ? 6.771 -9.254 1.963 1.00 96.69 83 LYS A N 1
ATOM 625 C CA . LYS A 1 83 ? 5.325 -9.094 1.741 1.00 96.69 83 LYS A CA 1
ATOM 626 C C . LYS A 1 83 ? 5.032 -8.367 0.408 1.00 96.69 83 LYS A C 1
ATOM 628 O O . LYS A 1 83 ? 5.777 -7.433 0.095 1.00 96.69 83 LYS A O 1
ATOM 633 N N . PRO A 1 84 ? 4.005 -8.761 -0.372 1.00 97.56 84 PRO A N 1
ATOM 634 C CA . PRO A 1 84 ? 3.612 -8.069 -1.601 1.00 97.56 84 PRO A CA 1
ATOM 635 C C . PRO A 1 84 ? 3.149 -6.634 -1.333 1.00 97.56 84 PRO A C 1
ATOM 637 O O . PRO A 1 84 ? 2.515 -6.345 -0.316 1.00 97.56 84 PRO A O 1
ATOM 640 N N . CYS A 1 85 ? 3.455 -5.744 -2.275 1.00 97.88 85 CYS A N 1
ATOM 641 C CA . CYS A 1 85 ? 3.026 -4.347 -2.272 1.00 97.88 85 CYS A CA 1
ATOM 642 C C . CYS A 1 85 ? 2.354 -4.039 -3.607 1.00 97.88 85 CYS A C 1
ATOM 644 O O . CYS A 1 85 ? 2.853 -4.469 -4.650 1.00 97.88 85 CYS A O 1
ATOM 646 N N . GLY A 1 86 ? 1.264 -3.277 -3.601 1.00 97.69 86 GLY A N 1
ATOM 647 C CA . GLY A 1 86 ? 0.559 -2.977 -4.836 1.00 97.69 86 GLY A CA 1
ATOM 648 C C . GLY A 1 86 ? -0.258 -1.698 -4.846 1.00 97.69 86 GLY A C 1
ATOM 649 O O . GLY A 1 86 ? -0.578 -1.121 -3.808 1.00 97.69 86 GLY A O 1
ATOM 650 N N . LEU A 1 87 ? -0.580 -1.263 -6.061 1.00 98.44 87 LEU A N 1
ATOM 651 C CA . LEU A 1 87 ? -1.417 -0.107 -6.355 1.00 98.44 87 LEU A CA 1
ATOM 652 C C . LEU A 1 87 ? -2.705 -0.596 -7.017 1.00 98.44 87 LEU A C 1
ATOM 654 O O . LEU A 1 87 ? -2.653 -1.229 -8.075 1.00 98.44 87 LEU A O 1
ATOM 658 N N . LEU A 1 88 ? -3.853 -0.270 -6.425 1.00 98.50 88 LEU A N 1
ATOM 659 C CA . LEU A 1 88 ? -5.145 -0.487 -7.069 1.00 98.50 88 LEU A CA 1
ATOM 660 C C . LEU A 1 88 ? -5.458 0.725 -7.960 1.00 98.50 88 LEU A C 1
ATOM 662 O O . LEU A 1 88 ? -5.918 1.763 -7.480 1.00 98.50 88 LEU A O 1
ATOM 666 N N . ASN A 1 89 ? -5.173 0.610 -9.258 1.00 98.19 89 ASN A N 1
ATOM 667 C CA . ASN A 1 89 ? -5.220 1.700 -10.239 1.00 98.19 89 ASN A CA 1
ATOM 668 C C . ASN A 1 89 ? -6.642 2.001 -10.752 1.00 98.19 89 ASN A C 1
ATOM 670 O O . ASN A 1 89 ? -6.877 2.100 -11.954 1.00 98.19 89 ASN A O 1
ATOM 674 N N . VAL A 1 90 ? -7.613 2.138 -9.846 1.00 97.00 90 VAL A N 1
ATOM 675 C CA . VAL A 1 90 ? -9.015 2.401 -10.211 1.00 97.00 90 VAL A CA 1
ATOM 676 C C . VAL A 1 90 ? -9.119 3.675 -11.051 1.00 97.00 90 VAL A C 1
ATOM 678 O O . VAL A 1 90 ? -8.584 4.717 -10.665 1.00 97.00 90 VAL A O 1
ATOM 681 N N . CYS A 1 91 ? -9.830 3.600 -12.180 1.00 96.94 91 CYS A N 1
ATOM 682 C CA . CYS A 1 91 ? -10.045 4.727 -13.093 1.00 96.94 91 CYS A CA 1
ATOM 683 C C . CYS A 1 91 ? -8.741 5.432 -13.512 1.00 96.94 91 CYS A C 1
ATOM 685 O O . CYS A 1 91 ? -8.735 6.655 -13.669 1.00 96.94 91 CYS A O 1
ATOM 687 N N . HIS A 1 92 ? -7.644 4.679 -13.663 1.00 97.56 92 HIS A N 1
ATOM 688 C CA . HIS A 1 92 ? -6.343 5.199 -14.098 1.00 97.56 92 HIS A CA 1
ATOM 689 C C . HIS A 1 92 ? -5.734 6.260 -13.161 1.00 97.56 92 HIS A C 1
ATOM 691 O O . HIS A 1 92 ? -4.944 7.111 -13.580 1.00 97.56 92 HIS A O 1
ATOM 697 N N . TYR A 1 93 ? -6.097 6.232 -11.873 1.00 98.38 93 TYR A N 1
ATOM 698 C CA . TYR A 1 93 ? -5.656 7.218 -10.882 1.00 98.38 93 TYR A CA 1
ATOM 699 C C . TYR A 1 93 ? -4.123 7.344 -10.774 1.00 98.38 93 TYR A C 1
ATOM 701 O O . TYR A 1 93 ? -3.588 8.449 -10.651 1.00 98.38 93 TYR A O 1
ATOM 709 N N . TYR A 1 94 ? -3.408 6.220 -10.832 1.00 98.38 94 TYR A N 1
ATOM 710 C CA . TYR A 1 94 ? -1.959 6.129 -10.671 1.00 98.38 94 TYR A CA 1
ATOM 711 C C . TYR A 1 94 ? -1.168 6.199 -11.982 1.00 98.38 94 TYR A C 1
ATOM 713 O O . TYR A 1 94 ? 0.058 6.171 -11.920 1.00 98.38 94 TYR A O 1
ATOM 721 N N . ASP A 1 95 ? -1.792 6.363 -13.151 1.00 98.31 95 ASP A N 1
ATOM 722 C CA . ASP A 1 95 ? -1.087 6.357 -14.447 1.00 98.31 95 ASP A CA 1
ATOM 723 C C . ASP A 1 95 ? 0.101 7.326 -14.495 1.00 98.31 95 ASP A C 1
ATOM 725 O O . ASP A 1 95 ? 1.190 6.984 -14.953 1.00 98.31 95 ASP A O 1
ATOM 729 N N . ASN A 1 96 ? -0.076 8.546 -13.982 1.00 98.06 96 ASN A N 1
ATOM 730 C CA . ASN A 1 96 ? 0.996 9.543 -13.951 1.00 98.06 96 ASN A CA 1
ATOM 731 C C . ASN A 1 96 ? 2.138 9.138 -13.006 1.00 98.06 96 ASN A C 1
ATOM 733 O O . ASN A 1 96 ? 3.299 9.418 -13.300 1.00 98.06 96 ASN A O 1
ATOM 737 N N . LEU A 1 97 ? 1.811 8.487 -11.886 1.00 96.88 97 LEU A N 1
ATOM 738 C CA . LEU A 1 97 ? 2.799 7.985 -10.936 1.00 96.88 97 LEU A CA 1
ATOM 739 C C . LEU A 1 97 ? 3.588 6.826 -11.546 1.00 96.88 97 LEU A C 1
ATOM 741 O O . LEU A 1 97 ? 4.810 6.816 -11.465 1.00 96.88 97 LEU A O 1
ATOM 745 N N . ILE A 1 98 ? 2.899 5.896 -12.206 1.00 96.81 98 ILE A N 1
ATOM 746 C CA . ILE A 1 98 ? 3.510 4.759 -12.900 1.00 96.81 98 ILE A CA 1
ATOM 747 C C . ILE A 1 98 ? 4.477 5.270 -13.971 1.00 96.81 98 ILE A C 1
ATOM 749 O O . ILE A 1 98 ? 5.647 4.905 -13.954 1.00 96.81 98 ILE A O 1
ATOM 753 N N . ARG A 1 99 ? 4.052 6.231 -14.806 1.00 98.00 99 ARG A N 1
ATOM 754 C CA . ARG A 1 99 ? 4.943 6.850 -15.806 1.00 98.00 99 ARG A CA 1
ATOM 755 C C . ARG A 1 99 ? 6.155 7.546 -15.185 1.00 98.00 99 ARG A C 1
ATOM 757 O O . ARG A 1 99 ? 7.236 7.525 -15.769 1.00 98.00 99 ARG A O 1
ATOM 764 N N . PHE A 1 100 ? 5.998 8.181 -14.024 1.00 97.56 100 PHE A N 1
ATOM 765 C CA . PHE A 1 100 ? 7.128 8.769 -13.304 1.00 97.56 100 PHE A CA 1
ATOM 766 C C . PHE A 1 100 ? 8.115 7.696 -12.821 1.00 97.56 100 PHE A C 1
ATOM 768 O O . PHE A 1 100 ? 9.325 7.877 -12.952 1.00 97.56 100 PHE A O 1
ATOM 775 N N . LEU A 1 101 ? 7.618 6.569 -12.310 1.00 96.12 101 LEU A N 1
ATOM 776 C CA . LEU A 1 101 ? 8.461 5.449 -11.891 1.00 96.12 101 LEU A CA 1
ATOM 777 C C . LEU A 1 101 ? 9.168 4.791 -13.082 1.00 96.12 101 LEU A C 1
ATOM 779 O O . LEU A 1 101 ? 10.369 4.535 -12.995 1.00 96.12 101 LEU A O 1
ATOM 783 N N . ASP A 1 102 ? 8.485 4.621 -14.215 1.00 96.38 102 ASP A N 1
ATOM 784 C CA . ASP A 1 102 ? 9.088 4.145 -15.468 1.00 96.38 102 ASP A CA 1
ATOM 785 C C . ASP A 1 102 ? 10.217 5.075 -15.945 1.00 96.38 102 ASP A C 1
ATOM 787 O O . ASP A 1 102 ? 11.289 4.625 -16.368 1.00 96.38 102 ASP A O 1
ATOM 791 N N . HIS A 1 103 ? 10.011 6.391 -15.836 1.00 97.94 103 HIS A N 1
ATOM 792 C CA . HIS A 1 103 ? 11.052 7.375 -16.121 1.00 97.94 103 HIS A CA 1
ATOM 793 C C . HIS A 1 103 ? 12.232 7.239 -15.148 1.00 97.94 103 HIS A C 1
ATOM 795 O O . HIS A 1 103 ? 13.375 7.172 -15.589 1.00 97.94 103 HIS A O 1
ATOM 801 N N . ALA A 1 104 ? 11.984 7.103 -13.844 1.00 97.06 104 ALA A N 1
ATOM 802 C CA . ALA A 1 104 ? 13.043 6.901 -12.854 1.00 97.06 104 ALA A CA 1
ATOM 803 C C . ALA A 1 104 ? 13.828 5.591 -13.069 1.00 97.06 104 ALA A C 1
ATOM 805 O O . ALA A 1 104 ? 15.024 5.534 -12.767 1.00 97.06 104 ALA A O 1
ATOM 806 N N . VAL A 1 105 ? 13.189 4.547 -13.612 1.00 95.88 105 VAL A N 1
ATOM 807 C CA . VAL A 1 105 ? 13.873 3.325 -14.066 1.00 95.88 105 VAL A CA 1
ATOM 808 C C . VAL A 1 105 ? 14.759 3.612 -15.276 1.00 95.88 105 VAL A C 1
ATOM 810 O O . VAL A 1 105 ? 15.915 3.187 -15.303 1.00 95.88 105 VAL A O 1
ATOM 813 N N . THR A 1 106 ? 14.239 4.354 -16.255 1.00 97.38 106 THR A N 1
ATOM 814 C CA . THR A 1 106 ? 14.975 4.751 -17.468 1.00 97.38 106 THR A CA 1
ATOM 815 C C . THR A 1 106 ? 16.225 5.566 -17.124 1.00 97.38 106 THR A C 1
ATOM 817 O O . THR A 1 106 ? 17.308 5.277 -17.629 1.00 97.38 106 THR A O 1
ATOM 820 N N . GLU A 1 107 ? 16.100 6.507 -16.188 1.00 98.12 107 GLU A N 1
ATOM 821 C CA . GLU A 1 107 ? 17.193 7.342 -15.671 1.00 98.12 107 GLU A CA 1
ATOM 822 C C . GLU A 1 107 ? 18.073 6.627 -14.626 1.00 98.12 107 GLU A C 1
ATOM 824 O O . GLU A 1 107 ? 18.942 7.237 -14.009 1.00 98.12 107 GLU A O 1
ATOM 829 N N . GLN A 1 108 ? 17.867 5.324 -14.410 1.00 95.25 108 GLN A N 1
ATOM 830 C CA . GLN A 1 108 ? 18.668 4.469 -13.524 1.00 95.25 108 GLN A CA 1
ATOM 831 C C . GLN A 1 108 ? 18.643 4.841 -12.029 1.00 95.25 108 GLN A C 1
ATOM 833 O O . GLN A 1 108 ? 19.440 4.312 -11.249 1.00 95.25 108 GLN A O 1
ATOM 838 N N . PHE A 1 109 ? 17.692 5.669 -11.589 1.00 95.38 109 PHE A N 1
ATOM 839 C CA . PHE A 1 109 ? 17.446 5.919 -10.164 1.00 95.38 109 PHE A CA 1
ATOM 840 C C . PHE A 1 109 ? 16.730 4.744 -9.485 1.00 95.38 109 PHE A C 1
ATOM 842 O O . PHE A 1 109 ? 16.924 4.508 -8.291 1.00 95.38 109 PHE A O 1
ATOM 849 N N . ILE A 1 110 ? 15.941 3.970 -10.239 1.00 93.69 110 ILE A N 1
ATOM 850 C CA . ILE A 1 110 ? 15.278 2.748 -9.768 1.00 93.69 110 ILE A CA 1
ATOM 851 C C . ILE A 1 110 ? 15.755 1.563 -10.608 1.00 93.69 110 ILE A C 1
ATOM 853 O O . ILE A 1 110 ? 15.750 1.595 -11.835 1.00 93.69 110 ILE A O 1
ATOM 857 N N . LYS A 1 111 ? 16.148 0.461 -9.962 1.00 89.44 111 LYS A N 1
ATOM 858 C CA . LYS A 1 111 ? 16.472 -0.772 -10.696 1.00 89.44 111 LYS A CA 1
ATOM 859 C C . LYS A 1 111 ? 15.181 -1.435 -11.166 1.00 89.44 111 LYS A C 1
ATOM 861 O O . LYS A 1 111 ? 14.279 -1.634 -10.357 1.00 89.44 111 LYS A O 1
ATOM 866 N N . ALA A 1 112 ? 15.141 -1.902 -12.414 1.00 88.31 112 ALA A N 1
ATOM 867 C CA . ALA A 1 112 ? 13.973 -2.588 -12.981 1.00 88.31 112 ALA A CA 1
ATOM 868 C C . ALA A 1 112 ? 13.439 -3.730 -12.090 1.00 88.31 112 ALA A C 1
ATOM 870 O O . ALA A 1 112 ? 12.235 -3.861 -11.915 1.00 88.31 112 ALA A O 1
ATOM 871 N N . LYS A 1 113 ? 14.333 -4.490 -11.437 1.00 86.25 113 LYS A N 1
ATOM 872 C CA . LYS A 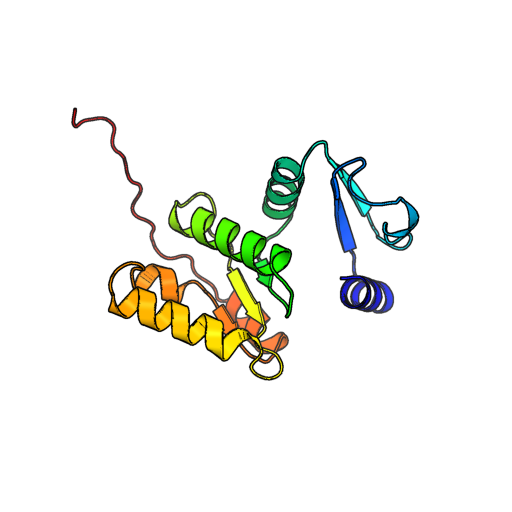1 113 ? 13.965 -5.562 -10.494 1.00 86.25 113 LYS A CA 1
ATOM 873 C C . LYS A 1 113 ? 13.207 -5.098 -9.241 1.00 86.25 113 LYS A C 1
ATOM 875 O O . LYS A 1 113 ? 12.530 -5.908 -8.626 1.00 86.25 113 LYS A O 1
ATOM 880 N N . HIS A 1 114 ? 13.394 -3.846 -8.820 1.00 84.94 114 HIS A N 1
ATOM 881 C CA . HIS A 1 114 ? 12.684 -3.238 -7.688 1.00 84.94 114 HIS A CA 1
ATOM 882 C C . HIS A 1 114 ? 11.397 -2.560 -8.162 1.00 84.94 114 HIS A C 1
ATOM 884 O O . HIS A 1 114 ? 10.411 -2.548 -7.444 1.00 84.94 114 HIS A O 1
ATOM 890 N N . HIS A 1 115 ? 11.366 -2.056 -9.397 1.00 86.19 115 HIS A N 1
ATOM 891 C CA . HIS A 1 115 ? 10.122 -1.583 -9.997 1.00 86.19 115 HIS A CA 1
ATOM 892 C C . HIS A 1 115 ? 9.114 -2.728 -10.185 1.00 86.19 115 HIS A C 1
ATOM 894 O O . HIS A 1 115 ? 7.953 -2.606 -9.807 1.00 86.19 115 HIS A O 1
ATOM 900 N N . SER A 1 116 ? 9.573 -3.886 -10.674 1.00 84.62 116 SER A N 1
ATOM 901 C CA . SER A 1 116 ? 8.721 -5.054 -10.935 1.00 84.62 116 SER A CA 1
ATOM 902 C C . SER A 1 116 ? 8.116 -5.711 -9.688 1.00 84.62 116 SER A C 1
ATOM 904 O O . SER A 1 116 ? 7.318 -6.632 -9.832 1.00 84.62 116 SER A O 1
ATOM 906 N N . THR A 1 117 ? 8.501 -5.302 -8.472 1.00 86.06 117 THR A N 1
ATOM 907 C CA . THR A 1 117 ? 7.884 -5.815 -7.234 1.00 86.06 117 THR A CA 1
ATOM 908 C C . THR A 1 117 ? 6.596 -5.096 -6.863 1.00 86.06 117 THR A C 1
ATOM 910 O O . THR A 1 117 ? 5.865 -5.593 -6.010 1.00 86.06 117 THR A O 1
ATOM 913 N N . ILE A 1 118 ? 6.317 -3.939 -7.471 1.00 93.94 118 ILE A N 1
ATOM 914 C CA . ILE A 1 118 ? 5.062 -3.219 -7.261 1.00 93.94 118 ILE A CA 1
ATOM 915 C C . ILE A 1 118 ? 4.004 -3.860 -8.160 1.00 93.94 118 ILE A C 1
ATOM 917 O O . ILE A 1 118 ? 4.066 -3.766 -9.385 1.00 93.94 118 ILE A O 1
ATOM 921 N N . LEU A 1 119 ? 3.035 -4.533 -7.547 1.00 97.19 119 LEU A N 1
ATOM 922 C CA . LEU A 1 119 ? 1.925 -5.162 -8.253 1.00 97.19 119 LEU A CA 1
ATOM 923 C C . LEU A 1 119 ? 0.864 -4.109 -8.571 1.00 97.19 119 LEU A C 1
ATOM 925 O O . LEU A 1 119 ? 0.417 -3.381 -7.692 1.00 97.19 119 LEU A O 1
ATOM 929 N N . ILE A 1 120 ? 0.453 -4.012 -9.829 1.00 97.75 120 ILE A N 1
ATOM 930 C CA . ILE A 1 120 ? -0.515 -3.005 -10.269 1.00 97.75 120 ILE A CA 1
ATOM 931 C C . ILE A 1 120 ? -1.648 -3.720 -10.991 1.00 97.75 120 ILE A C 1
ATOM 933 O O . ILE A 1 120 ? -1.406 -4.605 -11.822 1.00 97.75 120 ILE A O 1
ATOM 937 N N . ASP A 1 121 ? -2.879 -3.358 -10.650 1.00 98.31 121 ASP A N 1
ATOM 938 C CA . ASP A 1 121 ? -4.076 -3.750 -11.386 1.00 98.31 121 ASP A CA 1
ATOM 939 C C . ASP A 1 121 ? -5.210 -2.754 -11.122 1.00 98.31 121 ASP A C 1
ATOM 941 O O . ASP A 1 121 ? -5.207 -2.055 -10.110 1.00 98.31 121 ASP A O 1
ATOM 945 N N . GLU A 1 122 ? -6.183 -2.688 -12.021 1.00 98.06 122 GLU A N 1
ATOM 946 C CA . GLU A 1 122 ? -7.401 -1.892 -11.830 1.00 98.06 122 GLU A CA 1
ATOM 947 C C . GLU A 1 122 ? -8.463 -2.677 -11.053 1.00 98.06 122 GLU A C 1
ATOM 949 O O . GLU A 1 122 ? -9.352 -2.090 -10.430 1.00 98.06 122 GLU A O 1
ATOM 954 N N . ARG A 1 123 ? -8.369 -4.011 -11.083 1.00 97.94 123 ARG A N 1
ATOM 955 C CA . ARG A 1 123 ? -9.321 -4.929 -10.472 1.00 97.94 123 ARG A CA 1
ATOM 956 C C . ARG A 1 123 ? -8.812 -5.468 -9.133 1.00 97.94 123 ARG A C 1
ATOM 958 O O . ARG A 1 123 ? -7.713 -6.023 -9.082 1.00 97.94 123 ARG A O 1
ATOM 965 N N . PRO A 1 124 ? -9.608 -5.365 -8.052 1.00 97.31 124 PRO A N 1
ATOM 966 C CA . PRO A 1 124 ? -9.176 -5.803 -6.729 1.00 97.31 124 PRO A CA 1
ATOM 967 C C . PRO A 1 124 ? -8.983 -7.318 -6.640 1.00 97.31 124 PRO A C 1
ATOM 969 O O . PRO A 1 124 ? -8.028 -7.762 -6.016 1.00 97.31 124 PRO A O 1
ATOM 972 N N . ASP A 1 125 ? -9.835 -8.109 -7.291 1.00 97.81 125 ASP A N 1
ATOM 973 C CA . ASP A 1 125 ? -9.737 -9.570 -7.292 1.00 97.81 125 ASP A CA 1
ATOM 974 C C . ASP A 1 125 ? -8.467 -10.052 -8.006 1.00 97.81 125 ASP A C 1
ATOM 976 O O . ASP A 1 125 ? -7.691 -10.815 -7.441 1.00 97.81 125 ASP A O 1
ATOM 980 N N . VAL A 1 126 ? -8.170 -9.494 -9.182 1.00 98.31 126 VAL A N 1
ATOM 981 C CA . VAL A 1 126 ? -6.935 -9.805 -9.921 1.00 98.31 126 VAL A CA 1
ATOM 982 C C . VAL A 1 126 ? -5.690 -9.361 -9.148 1.00 98.31 126 VAL A C 1
ATOM 984 O O . VAL A 1 126 ? -4.659 -10.037 -9.174 1.00 98.31 126 VAL A O 1
ATOM 987 N N . LEU A 1 127 ? -5.752 -8.222 -8.452 1.00 98.25 127 LEU A N 1
ATOM 988 C CA . LEU A 1 127 ? -4.645 -7.770 -7.613 1.00 98.25 127 LEU A CA 1
ATOM 989 C C . LEU A 1 127 ? -4.402 -8.726 -6.437 1.00 98.25 127 LEU A C 1
ATOM 991 O O . LEU A 1 127 ? -3.246 -9.018 -6.135 1.00 98.25 127 LEU A O 1
ATOM 995 N N . LEU A 1 128 ? -5.460 -9.240 -5.809 1.00 98.12 128 LEU A N 1
ATOM 996 C CA . LEU A 1 128 ? -5.352 -10.216 -4.722 1.00 98.12 128 LEU A CA 1
ATOM 997 C C . LEU A 1 128 ? -4.801 -11.561 -5.219 1.00 98.12 128 LEU A C 1
ATOM 999 O O . LEU A 1 128 ? -3.887 -12.092 -4.589 1.00 98.12 128 LEU A O 1
ATOM 1003 N N . ASP A 1 129 ? -5.216 -12.041 -6.395 1.00 98.31 129 ASP A N 1
ATOM 1004 C CA . ASP A 1 129 ? -4.628 -13.239 -7.020 1.00 98.31 129 ASP A CA 1
ATOM 1005 C C . ASP A 1 129 ? -3.107 -13.079 -7.228 1.00 98.31 129 ASP A C 1
ATOM 1007 O O . ASP A 1 129 ? -2.311 -13.988 -6.966 1.00 98.31 129 ASP A O 1
ATOM 1011 N N . LYS A 1 130 ? -2.664 -11.888 -7.663 1.00 97.88 130 LYS A N 1
ATOM 1012 C CA . LYS A 1 130 ? -1.231 -11.568 -7.798 1.00 97.88 130 LYS A CA 1
ATOM 1013 C C . LYS A 1 130 ? -0.508 -11.569 -6.448 1.00 97.88 130 LYS A C 1
ATOM 1015 O O . LYS A 1 130 ? 0.667 -11.934 -6.409 1.00 97.88 130 LYS A O 1
ATOM 1020 N N . PHE A 1 131 ? -1.172 -11.153 -5.368 1.00 97.75 131 PHE A N 1
ATOM 1021 C CA . PHE A 1 131 ? -0.606 -11.166 -4.014 1.00 97.75 131 PHE A CA 1
ATOM 1022 C C . PHE A 1 131 ? -0.410 -12.598 -3.515 1.00 97.75 131 PHE A C 1
ATOM 1024 O O . PHE A 1 131 ? 0.660 -12.905 -2.992 1.00 97.75 131 PHE A O 1
ATOM 1031 N N . GLU A 1 132 ? -1.384 -13.483 -3.731 1.00 97.19 132 GLU A N 1
ATOM 1032 C CA . GLU A 1 132 ? -1.274 -14.901 -3.362 1.00 97.19 132 GLU A CA 1
ATOM 1033 C C . GLU A 1 132 ? -0.159 -15.617 -4.138 1.00 97.19 132 GLU A C 1
ATOM 1035 O O . GLU A 1 132 ? 0.583 -16.431 -3.583 1.00 97.19 132 GLU A O 1
ATOM 1040 N N . ALA A 1 133 ? 0.011 -15.277 -5.418 1.00 96.50 133 ALA A N 1
ATOM 1041 C CA . ALA A 1 133 ? 1.063 -15.833 -6.265 1.00 96.50 133 ALA A CA 1
ATOM 1042 C C . ALA A 1 133 ? 2.447 -15.182 -6.059 1.00 96.50 133 ALA A C 1
ATOM 1044 O O . ALA A 1 133 ? 3.436 -15.632 -6.656 1.00 96.50 133 ALA A O 1
ATOM 1045 N N . TYR A 1 134 ? 2.541 -14.114 -5.260 1.00 95.44 134 TYR A N 1
ATOM 1046 C CA . TYR A 1 134 ? 3.744 -13.295 -5.166 1.00 95.44 134 TYR A CA 1
ATOM 1047 C C . TYR A 1 134 ? 4.932 -14.063 -4.580 1.00 95.44 134 TYR A C 1
ATOM 1049 O O . TYR A 1 134 ? 4.857 -14.719 -3.541 1.00 95.44 134 TYR A O 1
ATOM 1057 N N . LYS A 1 135 ? 6.091 -13.908 -5.228 1.00 91.12 135 LYS A N 1
ATOM 1058 C CA . LYS A 1 135 ? 7.378 -14.390 -4.725 1.00 91.12 135 LYS A CA 1
ATOM 1059 C C . LYS A 1 135 ? 8.354 -13.231 -4.683 1.00 91.12 135 LYS A C 1
ATOM 1061 O O . LYS A 1 135 ? 8.782 -12.736 -5.723 1.00 91.12 135 LYS A O 1
ATOM 1066 N N . ALA A 1 136 ? 8.725 -12.826 -3.472 1.00 87.81 136 ALA A N 1
ATOM 1067 C CA . ALA A 1 136 ? 9.696 -11.761 -3.286 1.00 87.81 136 ALA A CA 1
ATOM 1068 C C . ALA A 1 136 ? 11.030 -12.118 -3.963 1.00 87.81 136 ALA A C 1
ATOM 1070 O O . ALA A 1 136 ? 11.555 -13.212 -3.698 1.00 87.81 136 ALA A O 1
ATOM 1071 N N . PRO A 1 137 ? 11.595 -11.208 -4.779 1.00 81.62 137 PRO A N 1
ATOM 1072 C CA . PRO A 1 137 ? 12.869 -11.440 -5.439 1.00 81.62 137 PRO A CA 1
ATOM 1073 C C . PRO A 1 137 ? 13.979 -11.632 -4.409 1.00 81.62 137 PRO A C 1
ATOM 1075 O O . PRO A 1 137 ? 13.904 -11.143 -3.280 1.00 81.62 137 PRO A O 1
ATOM 1078 N N . GLU A 1 138 ? 15.038 -12.331 -4.806 1.00 74.12 138 GLU A N 1
ATOM 1079 C CA . GLU A 1 138 ? 16.233 -12.449 -3.979 1.00 74.12 138 GLU A CA 1
ATOM 1080 C C . GLU A 1 138 ? 16.883 -11.066 -3.827 1.00 74.12 138 GLU A C 1
ATOM 1082 O O . GLU A 1 138 ? 17.466 -10.493 -4.755 1.00 74.12 138 GLU A O 1
ATOM 1087 N N . THR A 1 139 ? 16.737 -10.480 -2.642 1.00 64.81 139 THR A N 1
ATOM 1088 C CA . THR A 1 139 ? 17.430 -9.251 -2.270 1.00 64.81 139 THR A CA 1
ATOM 1089 C C . THR A 1 139 ? 18.863 -9.604 -1.902 1.00 64.81 139 THR A C 1
ATOM 1091 O O . THR A 1 139 ? 19.095 -10.422 -1.014 1.00 64.81 139 THR A O 1
ATOM 1094 N N . ALA A 1 140 ? 19.836 -8.975 -2.562 1.00 53.53 140 ALA A N 1
ATOM 1095 C CA . ALA A 1 140 ? 21.220 -9.046 -2.121 1.00 53.53 140 ALA A CA 1
ATOM 1096 C C . ALA A 1 140 ? 21.304 -8.403 -0.730 1.00 53.53 140 ALA A C 1
ATOM 1098 O O . ALA A 1 140 ? 21.073 -7.202 -0.599 1.00 53.53 140 ALA A O 1
ATOM 1099 N N . GLN A 1 141 ? 21.606 -9.198 0.296 1.00 46.38 141 GLN A N 1
ATOM 1100 C CA . GLN A 1 141 ? 22.030 -8.675 1.589 1.00 46.38 141 GLN A CA 1
ATOM 1101 C C . GLN A 1 141 ? 23.314 -7.861 1.355 1.00 46.38 141 GLN A C 1
ATOM 1103 O O . GLN A 1 141 ? 24.353 -8.427 1.035 1.00 46.38 141 GLN A O 1
ATOM 1108 N N . TRP A 1 142 ? 23.252 -6.537 1.462 1.00 53.16 142 TRP A N 1
ATOM 1109 C CA . TRP A 1 142 ? 24.438 -5.689 1.628 1.00 53.16 142 TRP A CA 1
ATOM 1110 C C . TRP A 1 142 ? 24.370 -5.206 3.082 1.00 53.16 142 TRP A C 1
ATOM 1112 O O . TRP A 1 142 ? 23.353 -4.647 3.475 1.00 53.16 142 TRP A O 1
ATOM 1122 N N . ILE A 1 143 ? 25.330 -5.465 3.976 1.00 42.47 143 ILE A N 1
ATOM 1123 C CA . ILE A 1 143 ? 26.794 -5.360 3.871 1.00 42.47 143 ILE A CA 1
ATOM 1124 C C . ILE A 1 143 ? 27.458 -6.485 4.700 1.00 42.47 143 ILE A C 1
ATOM 1126 O O . ILE A 1 143 ? 27.169 -6.612 5.890 1.00 42.47 143 ILE A O 1
ATOM 1130 N N . ASP A 1 144 ? 28.396 -7.247 4.119 1.00 38.53 144 ASP A N 1
ATOM 1131 C CA . ASP A 1 144 ? 29.408 -7.968 4.909 1.00 38.53 144 ASP A CA 1
ATOM 1132 C C . ASP A 1 144 ? 30.393 -6.931 5.469 1.00 38.53 144 ASP A C 1
ATOM 1134 O O . ASP A 1 144 ? 30.993 -6.145 4.735 1.00 38.53 144 ASP A O 1
ATOM 1138 N N . ARG A 1 145 ? 30.544 -6.902 6.792 1.00 46.34 145 ARG A N 1
ATOM 1139 C CA . ARG A 1 145 ? 31.326 -5.914 7.555 1.00 46.34 145 ARG A CA 1
ATOM 1140 C C . ARG A 1 145 ? 32.849 -6.089 7.406 1.00 46.34 145 ARG A C 1
ATOM 1142 O O . ARG A 1 145 ? 33.599 -5.575 8.231 1.00 46.34 145 ARG A O 1
ATOM 1149 N N . LYS A 1 146 ? 33.316 -6.829 6.397 1.00 40.31 146 LYS A N 1
ATOM 1150 C CA . LYS A 1 146 ? 34.721 -7.240 6.222 1.00 40.31 146 LYS A CA 1
ATOM 1151 C C . LYS A 1 146 ? 35.515 -6.448 5.183 1.00 40.31 146 LYS A C 1
ATOM 1153 O O . LYS A 1 146 ? 36.593 -6.881 4.786 1.00 40.31 146 LYS A O 1
ATOM 1158 N N . THR A 1 147 ? 35.044 -5.285 4.749 1.00 40.41 147 THR A N 1
ATOM 1159 C CA . THR A 1 147 ? 35.860 -4.407 3.894 1.00 40.41 147 THR A CA 1
ATOM 1160 C C . THR A 1 147 ? 35.733 -2.953 4.335 1.00 40.41 147 THR A C 1
ATOM 1162 O O . THR A 1 147 ? 35.053 -2.150 3.704 1.00 40.41 147 T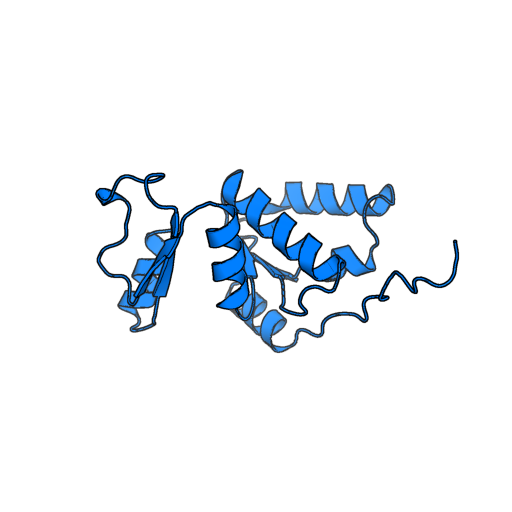HR A O 1
ATOM 1165 N N . ILE A 1 148 ? 36.378 -2.648 5.463 1.00 40.50 148 ILE A N 1
ATOM 1166 C CA . ILE A 1 148 ? 36.992 -1.347 5.762 1.00 40.50 148 ILE A CA 1
ATOM 1167 C C . ILE A 1 148 ? 38.450 -1.648 6.093 1.00 40.50 148 ILE A C 1
ATOM 1169 O O . ILE A 1 148 ? 38.664 -2.632 6.841 1.00 40.50 148 ILE A O 1
#

Radius of gyration: 17.17 Å; Cα contacts (8 Å, |Δi|>4): 164; chains: 1; bounding box: 58×30×38 Å

pLDDT: mean 89.31, std 15.02, range [38.53, 98.5]

InterPro domains:
  IPR005269 Cytokinin riboside 5'-monophosphate phosphoribohydrolase LOG [TIGR00730] (1-134)
  IPR031100 LOG family [PF03641] (1-130)

Mean predicted aligned error: 5.84 Å

Secondary structure (DSSP, 8-state):
-HHHHHHHHH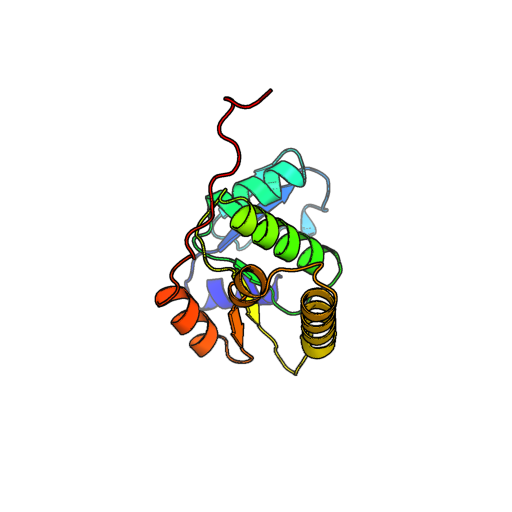TT---EEEEETTTS-GGGS-TT-SEEEEESSHHHHHHHHHHH-S-EEE-S--HHHHHHHHHHHHHHHTTS----EEEE-GGGTTHHHHHHHHHHHHTTSS-HHHHTTEEEES-HHHHHHHHHT-----------TT--

Sequence (148 aa):
MGELANAILEEGGNVIGVIPKGLFKREVAHAGLTELREVGSMHERKSLMADLSDGFIALPGGFGTIEEIFEIITWSQLGMHRKPCGLLNVCHYYDNLIRFLDHAVTEQFIKAKHHSTILIDERPDVLLDKFEAYKAPETAQWIDRKTI

Nearest PDB structures (foldseek):
  5zbj-assembly1_A-2  TM=9.695E-01  e=2.621E-13  Pseudomonas aeruginosa PAO1
  5zbk-assembly1_A-2  TM=9.714E-01  e=2.095E-12  Pseudomonas aeruginosa PAO1
  5its-assembly2_C  TM=9.794E-01  e=8.745E-12  Corynebacterium glutamicum ATCC 13032
  1ydh-assembly1_B  TM=9.506E-01  e=1.063E-11  Arabidopsis thaliana
  3sbx-assembly1_A  TM=9.555E-01  e=2.048E-09  Mycobacterium marinum M

Foldseek 3Di:
DVVVQVVCVVVVHAAEAEEEPPPDDPVPPPPSHPYYHYDPDPVVRLVVVVVPDQAEEQEDDDPVSVVSLVVVLVCLLQVVDQHQGEYQCAPNRCVVVLVVVVVCCVVVVDPPLSNVSYQYDNDPVVSVVCRVVDGRDDHPNDDDPPDD